Protein AF-A0A2S7K0P9-F1 (afdb_monomer_lite)

Foldseek 3Di:
DDPDDPPVPPPPDPDDDDDDDDDDPPPVDDDDDPFAEEEEEAPVAPVRVVVCVVCVVVHPYYYYQDDPRQVVVLVVCVPGPGKYKYFYFPVVCVRVQVSLVVSVWDWDDKDWDDGPPPTIIIITMTD

InterPro domains:
  IPR006311 Twin-arginine translocation pathway, signal sequence [PS51318] (1-27)

Secondary structure (DSSP, 8-state):
-----TTTTS------------------------SPPEEEEETT-HHHHHHHHHTGGG-SEEEEE-SSHHHHHHHHHTT--S-EEEEEEHHHHHHHHHHHHHTT--EEEEEEEPPTTSPPEEEEEE-

pLDDT: mean 72.57, std 18.61, range [31.25, 92.56]

Sequence (127 aa):
MLTMKRRDMLLGAAAASVVLSGGVAVAANRAGSDKPVITVYSADFPRAQDLARKNAGRANRIEPLKGDLIAFYKARLASHRGAIEGYTSWSDYLLLRGLAEEQGLRLRAETQLPGASGKSLFHWVMA

Organism: NCBI:txid2058213

Radius of gyration: 17.3 Å; chains: 1; bounding box: 55×46×29 Å

Structure (mmCIF, N/CA/C/O backbone):
data_AF-A0A2S7K0P9-F1
#
_entry.id   AF-A0A2S7K0P9-F1
#
loop_
_atom_site.group_PDB
_atom_site.id
_atom_site.type_symbol
_atom_site.label_atom_id
_atom_site.label_alt_id
_atom_site.label_comp_id
_atom_site.label_asym_id
_atom_site.label_entity_id
_atom_site.label_seq_id
_atom_site.pdbx_PDB_ins_code
_atom_site.Cartn_x
_atom_site.Cartn_y
_atom_site.Cartn_z
_atom_site.occupancy
_atom_site.B_iso_or_equiv
_atom_site.auth_seq_id
_atom_site.auth_comp_id
_atom_site.auth_asym_id
_atom_site.auth_atom_id
_atom_site.pdbx_PDB_model_num
ATOM 1 N N . MET A 1 1 ? 44.637 27.685 2.764 1.00 38.91 1 MET A N 1
ATOM 2 C CA . MET A 1 1 ? 43.385 27.791 1.980 1.00 38.91 1 MET A CA 1
ATOM 3 C C . MET A 1 1 ? 42.859 26.385 1.731 1.00 38.91 1 MET A C 1
ATOM 5 O O . MET A 1 1 ? 43.395 25.686 0.885 1.00 38.91 1 MET A O 1
ATOM 9 N N . LEU A 1 2 ? 41.894 25.930 2.535 1.00 42.84 2 LEU A N 1
ATOM 10 C CA . LEU A 1 2 ? 41.277 24.607 2.402 1.00 42.84 2 LEU A CA 1
ATOM 11 C C . LEU A 1 2 ? 40.000 24.747 1.570 1.00 42.84 2 LEU A C 1
ATOM 13 O O . LEU A 1 2 ? 38.987 25.256 2.042 1.00 42.84 2 LEU A O 1
ATOM 17 N N . THR A 1 3 ? 40.074 24.335 0.309 1.00 48.28 3 THR A N 1
ATOM 18 C CA . THR A 1 3 ? 38.936 24.304 -0.611 1.00 48.28 3 THR A CA 1
ATOM 19 C C . THR A 1 3 ? 38.018 23.149 -0.220 1.00 48.28 3 THR A C 1
ATOM 21 O O . THR A 1 3 ? 38.236 22.009 -0.622 1.00 48.28 3 THR A O 1
ATOM 24 N N . MET A 1 4 ? 36.991 23.428 0.584 1.00 51.56 4 MET A N 1
ATOM 25 C CA . MET A 1 4 ? 35.941 22.453 0.881 1.00 51.56 4 MET A CA 1
ATOM 26 C C . MET A 1 4 ? 35.104 22.191 -0.377 1.00 51.56 4 MET A C 1
ATOM 28 O O . MET A 1 4 ? 34.376 23.060 -0.865 1.00 51.56 4 MET A O 1
ATOM 32 N N . LYS A 1 5 ? 35.209 20.973 -0.919 1.00 51.16 5 LYS A N 1
ATOM 33 C CA . LYS A 1 5 ? 34.337 20.482 -1.988 1.00 51.16 5 LYS A CA 1
ATOM 34 C C . LYS A 1 5 ? 32.960 20.192 -1.388 1.00 51.16 5 LYS A C 1
ATOM 36 O O . LYS A 1 5 ? 32.822 19.335 -0.526 1.00 51.16 5 LYS A O 1
ATOM 41 N N . ARG A 1 6 ? 31.916 20.846 -1.906 1.00 55.03 6 ARG A N 1
ATOM 42 C CA . ARG A 1 6 ? 30.491 20.655 -1.540 1.00 55.03 6 ARG A CA 1
ATOM 43 C C . ARG A 1 6 ? 29.926 19.254 -1.872 1.00 55.03 6 ARG A C 1
ATOM 45 O O . ARG A 1 6 ? 28.721 19.096 -2.015 1.00 55.03 6 ARG A O 1
ATOM 52 N N . ARG A 1 7 ? 30.788 18.253 -2.069 1.00 54.28 7 ARG A N 1
ATOM 53 C CA . ARG A 1 7 ? 30.447 16.886 -2.485 1.00 54.28 7 ARG A CA 1
ATOM 54 C C . ARG A 1 7 ? 30.621 15.850 -1.374 1.00 54.28 7 ARG A C 1
ATOM 56 O O . ARG A 1 7 ? 30.053 14.775 -1.494 1.00 54.28 7 ARG A O 1
ATOM 63 N N . ASP A 1 8 ? 31.283 16.204 -0.274 1.00 45.16 8 ASP A N 1
ATOM 64 C CA . ASP A 1 8 ? 31.491 15.294 0.864 1.00 45.16 8 ASP A CA 1
ATOM 65 C C . ASP A 1 8 ? 30.344 15.337 1.895 1.00 45.16 8 ASP A C 1
ATOM 67 O O . ASP A 1 8 ? 30.388 14.657 2.914 1.00 45.16 8 ASP A O 1
ATOM 71 N N . MET A 1 9 ? 29.281 16.109 1.631 1.00 47.16 9 MET A N 1
ATOM 72 C CA . MET A 1 9 ? 28.171 16.325 2.572 1.00 47.16 9 MET A CA 1
ATOM 73 C C . MET A 1 9 ? 26.940 15.424 2.323 1.00 47.16 9 MET A C 1
ATOM 75 O O . MET A 1 9 ? 25.909 15.606 2.960 1.00 47.16 9 MET A O 1
ATOM 79 N N . LEU A 1 10 ? 27.035 14.437 1.421 1.00 48.53 10 LEU A N 1
ATOM 80 C CA . LEU A 1 10 ? 25.961 13.475 1.101 1.00 48.53 10 LEU A CA 1
ATOM 81 C C . LEU A 1 10 ? 26.383 12.009 1.330 1.00 48.53 10 LEU A C 1
ATOM 83 O O . LEU A 1 10 ? 25.984 11.110 0.598 1.00 48.53 10 LEU A O 1
ATOM 87 N N . LEU A 1 11 ? 27.193 11.759 2.361 1.00 47.81 11 LEU A N 1
ATOM 88 C CA . LEU A 1 11 ? 27.598 10.411 2.796 1.00 47.81 11 LEU A CA 1
ATOM 89 C C . LEU A 1 11 ? 27.121 10.090 4.223 1.00 47.81 11 LEU A C 1
ATOM 91 O O . LEU A 1 11 ? 27.794 9.397 4.978 1.00 47.81 11 LEU A O 1
ATOM 95 N N . GLY A 1 12 ? 25.948 10.592 4.608 1.00 45.97 12 GLY A N 1
ATOM 96 C CA . GLY A 1 12 ? 25.355 10.333 5.919 1.00 45.97 12 GLY A CA 1
ATOM 97 C C . GLY A 1 12 ? 23.920 9.844 5.798 1.00 45.97 12 GLY A C 1
ATOM 98 O O . GLY A 1 12 ? 23.026 10.679 5.771 1.00 45.97 12 GLY A O 1
ATOM 99 N N . ALA A 1 13 ? 23.735 8.520 5.692 1.00 48.75 13 ALA A N 1
ATOM 100 C CA . ALA A 1 13 ? 22.572 7.737 6.169 1.00 48.75 13 ALA A CA 1
ATOM 101 C C . ALA A 1 13 ? 22.443 6.358 5.474 1.00 48.75 13 ALA A C 1
ATOM 103 O O . ALA A 1 13 ? 21.341 5.899 5.192 1.00 48.75 13 ALA A O 1
ATOM 104 N N . ALA A 1 14 ? 23.552 5.669 5.188 1.00 47.41 14 ALA A N 1
ATOM 105 C CA . ALA A 1 14 ? 23.524 4.284 4.708 1.00 47.41 14 ALA A CA 1
ATOM 106 C C . ALA A 1 14 ? 24.185 3.361 5.740 1.00 47.41 14 ALA A C 1
ATOM 108 O O . ALA A 1 14 ? 25.321 2.937 5.559 1.00 47.41 14 ALA A O 1
ATOM 109 N N . ALA A 1 15 ? 23.494 3.085 6.849 1.00 46.88 15 ALA A N 1
ATOM 110 C CA . ALA A 1 15 ? 23.894 2.034 7.786 1.00 46.88 15 ALA A CA 1
ATOM 111 C C . ALA A 1 15 ? 22.713 1.588 8.665 1.00 46.88 15 ALA A C 1
ATOM 113 O O . ALA A 1 15 ? 22.440 2.211 9.684 1.00 46.88 15 ALA A O 1
ATOM 114 N N . ALA A 1 16 ? 22.030 0.528 8.218 1.00 45.09 16 ALA A N 1
ATOM 115 C CA . ALA A 1 16 ? 21.177 -0.440 8.938 1.00 45.09 16 ALA A CA 1
ATOM 116 C C . ALA A 1 16 ? 20.123 -0.915 7.914 1.00 45.09 16 ALA A C 1
ATOM 118 O O . ALA A 1 16 ? 19.341 -0.109 7.432 1.00 45.09 16 ALA A O 1
ATOM 119 N N . SER A 1 17 ? 20.074 -2.151 7.424 1.00 42.97 17 SER A N 1
ATOM 120 C CA . SER A 1 17 ? 20.375 -3.424 8.066 1.00 42.97 17 SER A CA 1
ATOM 121 C C . SER A 1 17 ? 20.696 -4.461 6.988 1.00 42.97 17 SER A C 1
ATOM 123 O O . SER A 1 17 ? 19.950 -4.615 6.024 1.00 42.97 17 SER A O 1
ATOM 125 N N . VAL A 1 18 ? 21.791 -5.197 7.166 1.00 46.09 18 VAL A N 1
ATOM 126 C CA . VAL A 1 18 ? 22.037 -6.456 6.458 1.00 46.09 18 VAL A CA 1
ATOM 127 C C . VAL A 1 18 ? 21.161 -7.516 7.124 1.00 46.09 18 VAL A C 1
ATOM 129 O O . VAL A 1 18 ? 21.353 -7.806 8.303 1.00 46.09 18 VAL A O 1
ATOM 132 N N . VAL A 1 19 ? 20.213 -8.098 6.390 1.00 48.16 19 VAL A N 1
ATOM 133 C CA . VAL A 1 19 ? 19.636 -9.402 6.739 1.00 48.16 19 VAL A CA 1
ATOM 134 C C . VAL A 1 19 ? 19.982 -10.374 5.622 1.00 48.16 19 VAL A C 1
ATOM 136 O O . VAL A 1 19 ? 19.817 -10.094 4.437 1.00 48.16 19 VAL A O 1
ATOM 139 N N . LEU A 1 20 ? 20.564 -11.477 6.070 1.00 44.38 20 LEU A N 1
ATOM 140 C CA . LEU A 1 20 ? 21.232 -12.519 5.319 1.00 44.38 20 LEU A CA 1
ATOM 141 C C . LEU A 1 20 ? 20.314 -13.267 4.347 1.00 44.38 20 LEU A C 1
ATOM 143 O O . LEU A 1 20 ? 19.125 -13.468 4.574 1.00 44.38 20 LEU A O 1
ATOM 147 N N . SER A 1 21 ? 20.968 -13.725 3.288 1.00 44.38 21 SER A N 1
AT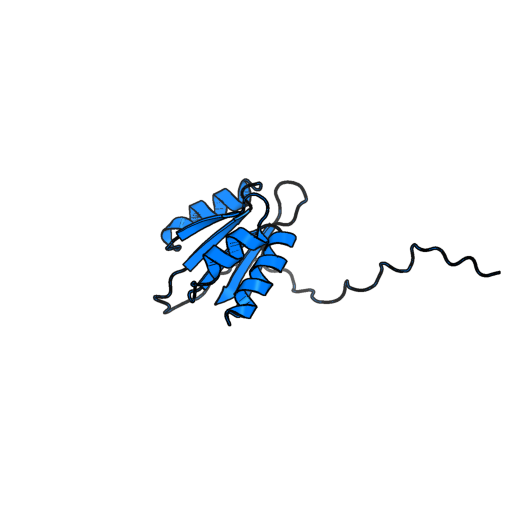OM 148 C CA . SER A 1 21 ? 20.570 -14.701 2.286 1.00 44.38 21 SER A CA 1
ATOM 149 C C . SER A 1 21 ? 19.775 -15.885 2.843 1.00 44.38 21 SER A C 1
ATOM 151 O O . SER A 1 21 ? 20.218 -16.580 3.753 1.00 44.38 21 SER A O 1
ATOM 153 N N . GLY A 1 22 ? 18.653 -16.185 2.198 1.00 31.25 22 GLY A N 1
ATOM 154 C CA . GLY A 1 22 ? 17.905 -17.424 2.373 1.00 31.25 22 GLY A CA 1
ATOM 155 C C . GLY A 1 22 ? 16.519 -17.243 1.786 1.00 31.25 22 GLY A C 1
ATOM 156 O O . GLY A 1 22 ? 15.798 -16.342 2.196 1.00 31.25 22 GLY A O 1
ATOM 157 N N . GLY A 1 23 ? 16.157 -18.037 0.779 1.00 43.50 23 GLY A N 1
ATOM 158 C CA . GLY A 1 23 ? 14.813 -18.010 0.216 1.00 43.50 23 GLY A CA 1
ATOM 159 C C . GLY A 1 23 ? 13.790 -18.288 1.312 1.00 43.50 23 GLY A C 1
ATOM 160 O O . GLY A 1 23 ? 13.663 -19.419 1.766 1.00 43.50 23 GLY A O 1
ATOM 161 N N . VAL A 1 24 ? 13.064 -17.259 1.736 1.00 35.81 24 VAL A N 1
ATOM 162 C CA . VAL A 1 24 ? 11.910 -17.413 2.614 1.00 35.81 24 VAL A CA 1
ATOM 163 C C . VAL A 1 24 ? 10.714 -16.919 1.827 1.00 35.81 24 VAL A C 1
ATOM 165 O O . VAL A 1 24 ? 10.524 -15.722 1.619 1.00 35.81 24 VAL A O 1
ATOM 168 N N . ALA A 1 25 ? 9.912 -17.868 1.347 1.00 41.97 25 ALA A N 1
ATOM 169 C CA . ALA A 1 25 ? 8.524 -17.591 1.041 1.00 41.97 25 ALA A CA 1
ATOM 170 C C . ALA A 1 25 ? 7.906 -17.018 2.320 1.00 41.97 25 ALA A C 1
ATOM 172 O O . ALA A 1 25 ? 7.700 -17.741 3.294 1.00 41.97 25 ALA A O 1
ATOM 173 N N . VAL A 1 26 ? 7.665 -15.707 2.345 1.00 42.62 26 VAL A N 1
ATOM 174 C CA . VAL A 1 26 ? 6.936 -15.073 3.438 1.00 42.62 26 VAL A CA 1
ATOM 175 C C . VAL A 1 26 ? 5.479 -15.491 3.278 1.00 42.62 26 VAL A C 1
ATOM 177 O O . VAL A 1 26 ? 4.664 -14.815 2.652 1.00 42.62 26 VAL A O 1
ATOM 180 N N . ALA A 1 27 ? 5.153 -16.658 3.832 1.00 40.66 27 ALA A N 1
ATOM 181 C CA . ALA A 1 27 ? 3.815 -16.916 4.314 1.00 40.66 27 ALA A CA 1
ATOM 182 C C . ALA A 1 27 ? 3.556 -15.844 5.374 1.00 40.66 27 ALA A C 1
ATOM 184 O O . ALA A 1 27 ? 4.052 -15.929 6.497 1.00 40.66 27 ALA A O 1
ATOM 185 N N . ALA A 1 28 ? 2.853 -14.783 4.972 1.00 45.16 28 AL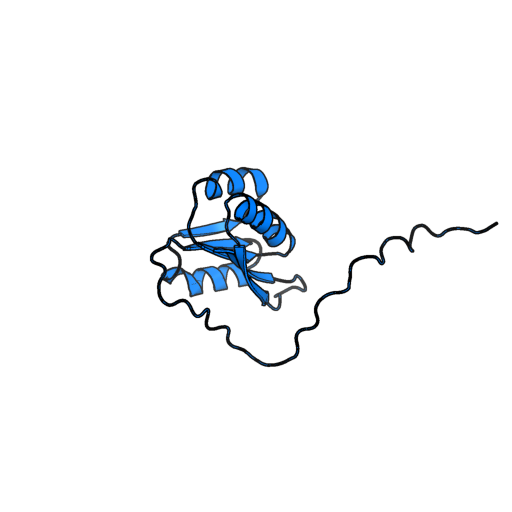A A N 1
ATOM 186 C CA . ALA A 1 28 ? 2.283 -13.804 5.877 1.00 45.16 28 ALA A CA 1
ATOM 187 C C . ALA A 1 28 ? 1.328 -14.560 6.808 1.00 45.16 28 ALA A C 1
ATOM 189 O O . ALA A 1 28 ? 0.159 -14.783 6.503 1.00 45.16 28 ALA A O 1
ATOM 190 N N . ASN A 1 29 ? 1.886 -15.060 7.903 1.00 40.25 29 ASN A N 1
ATOM 191 C CA . ASN A 1 29 ? 1.197 -15.869 8.880 1.00 40.25 29 ASN A CA 1
ATOM 192 C C . ASN A 1 29 ? 0.245 -14.936 9.628 1.00 40.25 29 ASN A C 1
ATOM 194 O O . ASN A 1 29 ? 0.670 -14.186 10.507 1.00 40.25 29 ASN A O 1
ATOM 198 N N . ARG A 1 30 ? -1.034 -14.933 9.246 1.00 48.72 30 ARG A N 1
ATOM 199 C CA . ARG A 1 30 ? -2.101 -14.349 10.058 1.00 48.72 30 ARG A CA 1
ATOM 200 C C . ARG A 1 30 ? -3.323 -15.241 10.070 1.00 48.72 30 ARG A C 1
ATOM 202 O O . ARG A 1 30 ? -4.268 -15.078 9.308 1.00 48.72 30 ARG A O 1
ATOM 209 N N . ALA A 1 31 ? -3.284 -16.149 11.035 1.00 36.25 31 ALA A N 1
ATOM 210 C CA . ALA A 1 31 ? -4.467 -16.527 11.774 1.00 36.25 31 ALA A CA 1
ATOM 211 C C . ALA A 1 31 ? -5.162 -15.256 12.313 1.00 36.25 31 ALA A C 1
ATOM 213 O O . ALA A 1 31 ? -4.543 -14.454 13.012 1.00 36.25 31 ALA A O 1
ATOM 214 N N . GLY A 1 32 ? -6.440 -15.083 11.972 1.00 39.56 32 GLY A N 1
ATOM 215 C CA . GLY A 1 32 ? -7.398 -14.345 12.799 1.00 39.56 32 GLY A CA 1
ATOM 216 C C . GLY A 1 32 ? -7.439 -12.820 12.688 1.00 39.56 32 GLY A C 1
ATOM 217 O O . GLY A 1 32 ? -7.405 -12.146 13.714 1.00 39.56 32 GLY A O 1
ATOM 218 N N . SER A 1 33 ? -7.610 -12.239 11.499 1.00 44.75 33 SER A N 1
ATOM 219 C CA . SER A 1 33 ? -8.132 -10.867 11.446 1.00 44.75 33 SER A CA 1
ATOM 220 C C . SER A 1 33 ? -9.198 -10.695 10.372 1.00 44.75 33 SER A C 1
ATOM 222 O O . SER A 1 33 ? -8.867 -10.442 9.219 1.00 44.75 33 SER A O 1
ATOM 224 N N . ASP A 1 34 ? -10.464 -10.693 10.792 1.00 52.97 34 ASP A N 1
ATOM 225 C CA . ASP A 1 34 ? -11.646 -10.176 10.071 1.00 52.97 34 ASP A CA 1
ATOM 226 C C . ASP A 1 34 ? -11.544 -8.678 9.701 1.00 52.97 34 ASP A C 1
ATOM 228 O O . ASP A 1 34 ? -12.529 -8.015 9.377 1.00 52.97 34 ASP A O 1
ATOM 232 N N . LYS A 1 35 ? -10.352 -8.080 9.792 1.00 61.69 35 LYS A N 1
ATOM 233 C CA . LYS A 1 35 ? -10.167 -6.665 9.509 1.00 61.69 35 LYS A CA 1
ATOM 234 C C . LYS A 1 35 ? -9.994 -6.462 8.008 1.00 61.69 35 LYS A C 1
ATOM 236 O O . LYS A 1 35 ? -9.198 -7.169 7.392 1.00 61.69 35 LYS A O 1
ATOM 241 N N . PRO A 1 36 ? -10.668 -5.456 7.428 1.00 64.00 36 PRO A N 1
ATOM 242 C CA . PRO A 1 36 ? -10.563 -5.180 6.008 1.00 64.00 36 PRO A CA 1
ATOM 243 C C . PRO A 1 36 ? -9.114 -4.884 5.618 1.00 64.00 36 PRO A C 1
ATOM 245 O O . PRO A 1 36 ? -8.487 -3.992 6.191 1.00 64.00 36 PRO A O 1
ATOM 248 N N . VAL A 1 37 ? -8.599 -5.628 4.639 1.00 84.38 37 VAL A N 1
ATOM 249 C CA . VAL A 1 37 ? -7.298 -5.372 4.012 1.00 84.38 37 VAL A CA 1
ATOM 250 C C . VAL A 1 37 ? -7.525 -4.475 2.798 1.00 84.38 37 VAL A C 1
ATOM 252 O O . VAL A 1 37 ? -8.278 -4.844 1.892 1.00 84.38 37 VAL A O 1
ATOM 255 N N . ILE A 1 38 ? -6.899 -3.296 2.776 1.00 88.62 38 ILE A N 1
ATOM 256 C CA . ILE A 1 38 ? -6.779 -2.486 1.555 1.00 88.62 38 ILE A CA 1
ATOM 257 C C . ILE A 1 38 ? -5.429 -2.797 0.921 1.00 88.62 38 ILE A C 1
ATOM 259 O O . ILE A 1 38 ? -4.399 -2.629 1.571 1.00 88.62 38 ILE A O 1
ATOM 263 N N . THR A 1 39 ? -5.430 -3.193 -0.349 1.00 90.44 39 THR A N 1
ATOM 264 C CA . THR A 1 39 ? -4.210 -3.349 -1.141 1.00 90.44 39 THR A CA 1
ATOM 265 C C . THR A 1 39 ? -3.968 -2.101 -1.979 1.00 90.44 39 THR A C 1
ATOM 267 O O . THR A 1 39 ? -4.807 -1.725 -2.794 1.00 90.44 39 THR A O 1
ATOM 270 N N . VAL A 1 40 ? -2.814 -1.464 -1.818 1.00 90.38 40 VAL A N 1
ATOM 271 C CA . VAL A 1 40 ? -2.385 -0.303 -2.611 1.00 90.38 40 VAL A CA 1
ATOM 272 C C . VAL A 1 40 ? -1.232 -0.690 -3.526 1.00 90.38 40 VAL A C 1
ATOM 274 O O . VAL A 1 40 ? -0.369 -1.476 -3.139 1.00 90.38 40 VAL A O 1
ATOM 277 N N . TYR A 1 41 ? -1.196 -0.166 -4.749 1.00 91.00 41 TYR A N 1
ATOM 278 C CA . TYR A 1 41 ? -0.112 -0.495 -5.677 1.00 91.00 41 TYR A CA 1
ATOM 279 C C . TYR A 1 41 ? 0.281 0.665 -6.584 1.00 91.00 41 TYR A C 1
ATOM 281 O O . TYR A 1 41 ? -0.584 1.400 -7.052 1.00 91.00 41 TYR A O 1
ATOM 289 N N . SER A 1 42 ? 1.577 0.812 -6.876 1.00 88.81 42 SER A N 1
ATOM 290 C CA . SER A 1 42 ? 2.067 1.835 -7.813 1.00 88.81 42 SER A CA 1
ATOM 291 C C . SER A 1 42 ? 1.649 1.477 -9.238 1.00 88.81 42 SER A C 1
ATOM 293 O O . SER A 1 42 ? 2.149 0.510 -9.814 1.00 88.81 42 SER A O 1
ATOM 295 N N . ALA A 1 43 ? 0.715 2.241 -9.812 1.00 87.50 43 ALA A N 1
ATOM 296 C CA . ALA A 1 43 ? 0.126 1.912 -11.109 1.00 87.50 43 ALA A CA 1
ATOM 297 C C . ALA A 1 43 ? 1.148 1.966 -12.256 1.00 87.50 43 ALA A C 1
ATOM 299 O O . ALA A 1 43 ? 1.006 1.232 -13.228 1.00 87.50 43 ALA A O 1
ATOM 300 N N . ASP A 1 44 ? 2.216 2.748 -12.119 1.00 85.19 44 ASP A N 1
ATOM 301 C CA . ASP A 1 44 ? 3.273 2.862 -13.134 1.00 85.19 44 ASP A CA 1
ATOM 302 C C . ASP A 1 44 ? 4.185 1.624 -13.213 1.00 85.19 44 ASP A C 1
ATOM 304 O O . ASP A 1 44 ? 5.047 1.532 -14.086 1.00 85.19 44 ASP A O 1
ATOM 308 N N . PHE A 1 45 ? 4.003 0.652 -12.313 1.00 85.00 45 PHE A N 1
ATOM 309 C CA . PHE A 1 45 ? 4.814 -0.558 -12.240 1.00 85.00 45 PHE A CA 1
ATOM 310 C C . PHE A 1 45 ? 3.974 -1.783 -12.615 1.00 85.00 45 PHE A C 1
ATOM 312 O O . PHE A 1 45 ? 3.215 -2.266 -11.773 1.00 85.00 45 PHE A O 1
ATOM 319 N N . PRO A 1 46 ? 4.145 -2.368 -13.819 1.00 87.88 46 PRO A N 1
ATOM 320 C CA . PRO A 1 46 ? 3.393 -3.555 -14.239 1.00 87.88 46 PRO A CA 1
ATOM 321 C C . PRO A 1 46 ? 3.463 -4.699 -13.219 1.00 87.88 46 PRO A C 1
ATOM 323 O O . PRO A 1 46 ? 2.445 -5.268 -12.839 1.00 87.88 46 PRO A O 1
ATOM 326 N N . ARG A 1 47 ? 4.656 -4.943 -12.658 1.00 87.69 47 ARG A N 1
ATOM 327 C CA . ARG A 1 47 ? 4.868 -5.954 -11.612 1.00 87.69 47 ARG A CA 1
ATOM 328 C C . ARG A 1 47 ? 4.043 -5.695 -10.346 1.00 87.69 47 ARG A C 1
ATOM 330 O O . ARG A 1 47 ? 3.586 -6.648 -9.723 1.00 87.69 47 ARG A O 1
ATOM 337 N N . ALA A 1 48 ? 3.855 -4.434 -9.957 1.00 86.62 48 ALA A N 1
ATOM 338 C CA . ALA A 1 48 ? 3.024 -4.085 -8.808 1.00 86.62 48 ALA A CA 1
ATOM 339 C C . ALA A 1 48 ? 1.546 -4.381 -9.086 1.00 86.62 48 ALA A C 1
ATOM 341 O O . ALA A 1 48 ? 0.862 -4.942 -8.232 1.00 86.62 48 ALA A O 1
ATOM 342 N N . GLN A 1 49 ? 1.079 -4.075 -10.303 1.00 89.56 49 GLN A N 1
ATOM 343 C CA . GLN A 1 49 ? -0.282 -4.400 -10.731 1.00 89.56 49 GLN A CA 1
ATOM 344 C C . GLN A 1 49 ? -0.526 -5.911 -10.709 1.00 89.56 49 GLN A C 1
ATOM 346 O O . GLN A 1 49 ? -1.543 -6.363 -10.186 1.00 89.56 49 GLN A O 1
ATOM 351 N N . ASP A 1 50 ? 0.414 -6.699 -11.235 1.00 90.00 50 ASP A N 1
ATOM 352 C CA . ASP A 1 50 ? 0.301 -8.158 -11.270 1.00 90.00 50 ASP A CA 1
ATOM 353 C C . ASP A 1 50 ? 0.243 -8.759 -9.866 1.00 90.00 50 ASP A C 1
ATOM 355 O O . ASP A 1 50 ? -0.558 -9.656 -9.606 1.00 90.00 50 ASP A O 1
ATOM 359 N N . LEU A 1 51 ? 1.070 -8.262 -8.943 1.00 88.25 51 LEU A N 1
ATOM 360 C CA . LEU A 1 51 ? 1.075 -8.718 -7.552 1.00 88.25 51 LEU A CA 1
ATOM 361 C C . LEU A 1 51 ? -0.212 -8.334 -6.818 1.00 88.25 51 LEU A C 1
ATOM 363 O O . LEU A 1 51 ? -0.774 -9.171 -6.112 1.00 88.25 51 LEU A O 1
ATOM 367 N N . ALA A 1 52 ? -0.719 -7.1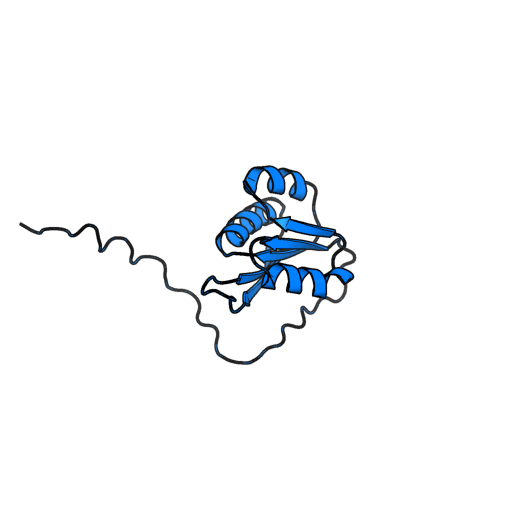19 -7.032 1.00 88.44 52 ALA A N 1
ATOM 368 C CA . ALA A 1 52 ? -1.994 -6.690 -6.469 1.00 88.44 52 ALA A CA 1
ATOM 369 C C . ALA A 1 52 ? -3.164 -7.534 -7.004 1.00 88.44 52 ALA A C 1
ATOM 371 O O . ALA A 1 52 ? -4.016 -7.964 -6.232 1.00 88.44 52 ALA A O 1
ATOM 372 N N . ARG A 1 53 ? -3.177 -7.848 -8.307 1.00 88.94 53 ARG A N 1
ATOM 373 C CA . ARG A 1 53 ? -4.198 -8.711 -8.929 1.00 88.94 53 ARG A CA 1
ATOM 374 C C . ARG A 1 53 ? -4.122 -10.153 -8.437 1.00 88.94 53 ARG A C 1
ATOM 376 O O . ARG A 1 53 ? -5.154 -10.743 -8.138 1.00 88.94 53 ARG A O 1
ATOM 383 N N . LYS A 1 54 ? -2.920 -10.721 -8.310 1.00 87.00 54 LYS A N 1
ATOM 384 C CA . LYS A 1 54 ? -2.725 -12.084 -7.779 1.00 87.00 54 LYS A CA 1
ATOM 385 C C . LYS A 1 54 ? -3.209 -12.222 -6.337 1.00 87.00 54 LYS A C 1
ATOM 387 O O . LYS A 1 54 ? -3.703 -13.279 -5.965 1.00 87.00 54 LYS A O 1
ATOM 392 N N . ASN A 1 55 ? -3.095 -11.156 -5.547 1.00 82.12 55 ASN A N 1
ATOM 393 C CA . ASN A 1 55 ? -3.543 -11.125 -4.155 1.00 82.12 55 ASN A CA 1
ATOM 394 C C . ASN A 1 55 ? -4.939 -10.507 -3.972 1.00 82.12 55 ASN A C 1
ATOM 396 O O . ASN A 1 55 ? -5.388 -10.344 -2.841 1.00 82.12 55 ASN A O 1
ATOM 400 N N . ALA A 1 56 ? -5.660 -10.230 -5.065 1.00 79.56 56 ALA A N 1
ATOM 401 C CA . ALA A 1 56 ? -6.970 -9.587 -5.041 1.00 79.56 56 ALA A CA 1
ATOM 402 C C . ALA A 1 56 ? -7.992 -10.300 -4.148 1.00 79.56 56 ALA A C 1
ATOM 404 O O . ALA A 1 56 ? -8.750 -9.646 -3.445 1.00 79.56 56 ALA A O 1
ATOM 405 N N . GLY A 1 57 ? -7.976 -11.636 -4.125 1.00 76.31 57 GLY A N 1
ATOM 406 C CA . GLY A 1 57 ? -8.898 -12.434 -3.309 1.00 76.31 57 GLY A CA 1
ATOM 407 C C . GLY A 1 57 ? -8.703 -12.296 -1.793 1.00 76.31 57 GLY A C 1
ATOM 408 O O . GLY A 1 57 ? -9.514 -12.818 -1.037 1.00 76.31 57 GLY A O 1
ATOM 409 N N . ARG A 1 58 ? -7.636 -11.623 -1.339 1.00 75.75 58 ARG A N 1
ATOM 410 C CA . ARG A 1 58 ? -7.351 -11.353 0.083 1.00 75.75 58 ARG A CA 1
ATOM 411 C C . ARG A 1 58 ? -7.683 -9.920 0.494 1.00 75.75 58 ARG A C 1
ATOM 413 O O . ARG A 1 58 ? -7.700 -9.616 1.683 1.00 75.75 58 ARG A O 1
ATOM 420 N N . ALA A 1 59 ? -7.898 -9.046 -0.483 1.00 82.56 59 ALA A N 1
ATOM 421 C CA . ALA A 1 59 ? -8.147 -7.638 -0.269 1.00 82.56 59 ALA A CA 1
ATOM 422 C C . ALA A 1 59 ? -9.645 -7.364 -0.355 1.00 82.56 59 ALA A C 1
ATOM 424 O O . ALA A 1 59 ? -10.304 -7.753 -1.316 1.00 82.56 59 ALA A O 1
ATOM 425 N N . ASN A 1 60 ? -10.176 -6.598 0.594 1.00 83.19 60 ASN A N 1
ATOM 426 C CA . ASN A 1 60 ? -11.540 -6.080 0.466 1.00 83.19 60 ASN A CA 1
ATOM 427 C C . ASN A 1 60 ? -11.604 -4.970 -0.584 1.00 83.19 60 ASN A C 1
ATOM 429 O O . ASN A 1 60 ? -12.677 -4.606 -1.063 1.00 83.19 60 ASN A O 1
ATOM 433 N N . ARG A 1 61 ? -10.448 -4.382 -0.901 1.00 85.81 61 ARG A N 1
ATOM 434 C CA . ARG A 1 61 ? -10.334 -3.238 -1.787 1.00 85.81 61 ARG A CA 1
ATOM 435 C C . ARG A 1 61 ? -8.931 -3.148 -2.360 1.00 85.81 61 ARG A C 1
ATOM 437 O O . ARG A 1 61 ? -7.959 -3.293 -1.624 1.00 85.81 61 ARG A O 1
ATOM 444 N N . ILE A 1 62 ? -8.836 -2.859 -3.652 1.00 87.56 62 ILE A N 1
ATOM 445 C CA . ILE A 1 62 ? -7.565 -2.708 -4.361 1.00 87.56 62 ILE A CA 1
ATOM 446 C C . ILE A 1 62 ? -7.536 -1.321 -4.989 1.00 87.56 62 ILE A C 1
ATOM 448 O O . ILE A 1 62 ? -8.450 -0.951 -5.723 1.00 87.56 62 ILE A O 1
ATOM 452 N N . GLU A 1 63 ? -6.501 -0.546 -4.689 1.00 86.56 63 GLU A N 1
ATOM 453 C CA . GLU A 1 63 ? -6.422 0.870 -5.035 1.00 86.56 63 GLU A CA 1
ATOM 454 C C . GLU A 1 63 ? -5.127 1.186 -5.802 1.00 86.56 63 GLU A C 1
ATOM 456 O O . GLU A 1 63 ? -4.033 1.074 -5.236 1.00 86.56 63 GLU A O 1
ATOM 461 N N . PRO A 1 64 ? -5.223 1.612 -7.075 1.00 88.25 64 PRO A N 1
ATOM 462 C CA . PRO A 1 64 ? -4.071 2.095 -7.824 1.00 88.25 64 PRO A CA 1
ATOM 463 C C . PRO A 1 64 ? -3.608 3.463 -7.320 1.00 88.25 64 PRO A C 1
ATOM 465 O O . PRO A 1 64 ? -4.367 4.431 -7.348 1.00 88.25 64 PRO A O 1
ATOM 468 N N . LEU A 1 65 ? -2.328 3.562 -6.979 1.00 86.31 65 LEU A N 1
ATOM 469 C CA . LEU A 1 65 ? -1.621 4.812 -6.724 1.00 86.31 65 LEU A CA 1
ATOM 470 C C . LEU A 1 65 ? -1.362 5.502 -8.072 1.00 86.31 65 LEU A C 1
ATOM 472 O O . LEU A 1 65 ? -0.590 4.991 -8.887 1.00 86.31 65 LEU A O 1
ATOM 476 N N . LYS A 1 66 ? -2.036 6.632 -8.323 1.00 77.44 66 LYS A N 1
ATOM 477 C CA . LYS A 1 66 ? -1.851 7.493 -9.505 1.00 77.44 66 LYS A CA 1
ATOM 478 C C . LYS A 1 66 ? -1.788 8.967 -9.086 1.00 77.44 66 LYS A C 1
ATOM 480 O O . LYS A 1 66 ? -2.668 9.418 -8.359 1.00 77.44 66 LYS A O 1
ATOM 485 N N . GLY A 1 67 ? -0.829 9.723 -9.625 1.00 66.00 67 GLY A N 1
ATOM 486 C CA . GLY A 1 67 ? -0.801 11.193 -9.537 1.00 66.00 67 GLY A CA 1
ATOM 487 C C . GLY A 1 67 ? -0.331 11.765 -8.193 1.00 66.00 67 GLY A C 1
ATOM 488 O O . GLY A 1 67 ? 0.488 11.156 -7.515 1.00 66.00 67 GLY A O 1
ATOM 489 N N . ASP A 1 68 ? -0.820 12.961 -7.836 1.00 62.75 68 ASP A N 1
ATOM 490 C CA . ASP A 1 68 ? -0.444 13.685 -6.611 1.00 62.75 68 ASP A CA 1
ATOM 491 C C . ASP A 1 68 ? -1.040 12.997 -5.365 1.00 62.75 68 ASP A C 1
ATOM 493 O O . ASP A 1 68 ? -2.186 13.198 -4.951 1.00 62.75 68 ASP A O 1
ATOM 497 N N . LEU A 1 69 ? -0.246 12.081 -4.821 1.00 65.25 69 LEU A N 1
ATOM 498 C CA . LEU A 1 69 ? -0.671 10.972 -3.970 1.00 65.25 69 LEU A CA 1
ATOM 499 C C . LEU A 1 69 ? -1.111 11.367 -2.560 1.00 65.25 69 LEU A C 1
ATOM 501 O O . LEU A 1 69 ? -1.947 10.690 -1.964 1.00 65.25 69 LEU A O 1
ATOM 505 N N . ILE A 1 70 ? -0.578 12.455 -2.010 1.00 63.34 70 ILE A N 1
ATOM 506 C CA . ILE A 1 70 ? -0.682 12.715 -0.568 1.00 63.34 70 ILE A CA 1
ATOM 507 C C . ILE A 1 70 ? -2.106 13.110 -0.166 1.00 63.34 70 ILE A C 1
ATOM 509 O O . ILE A 1 70 ? -2.670 12.523 0.757 1.00 63.34 70 ILE A O 1
ATOM 513 N N . ALA A 1 71 ? -2.721 14.070 -0.861 1.00 67.00 71 ALA A N 1
ATOM 514 C CA . ALA A 1 71 ? -4.051 14.559 -0.493 1.00 67.00 71 ALA A CA 1
ATOM 515 C C . ALA A 1 71 ? -5.140 13.503 -0.740 1.00 67.00 71 ALA A C 1
ATOM 517 O O . ALA A 1 71 ? -6.012 13.288 0.108 1.00 67.00 71 ALA A O 1
ATOM 518 N N . PHE A 1 72 ? -5.053 12.796 -1.871 1.00 68.06 72 PHE A N 1
ATOM 519 C CA . PHE A 1 72 ? -6.021 11.767 -2.241 1.00 68.06 72 PHE A CA 1
ATOM 520 C C . PHE A 1 72 ? -5.979 10.576 -1.277 1.00 68.06 72 PHE A C 1
ATOM 522 O O . PHE A 1 72 ? -7.024 10.136 -0.790 1.00 68.06 72 PHE A O 1
ATOM 529 N N . TYR A 1 73 ? -4.783 10.086 -0.933 1.00 72.88 73 TYR A N 1
ATOM 530 C CA . TYR A 1 73 ? -4.657 8.950 -0.019 1.00 72.88 73 TYR A CA 1
ATOM 531 C C . TYR A 1 73 ? -4.909 9.319 1.429 1.00 72.88 73 TYR A C 1
ATOM 533 O O . TYR A 1 73 ? -5.497 8.510 2.141 1.00 72.88 73 TYR A O 1
ATOM 541 N N . LYS A 1 74 ? -4.573 10.538 1.861 1.00 72.38 74 LYS A N 1
ATOM 542 C CA . LYS A 1 74 ? -4.931 10.995 3.204 1.00 72.38 74 LYS A CA 1
ATOM 543 C C . LYS A 1 74 ? -6.443 10.947 3.411 1.00 72.38 74 LYS A C 1
ATOM 545 O O . LYS A 1 74 ? -6.883 10.354 4.385 1.00 72.38 74 LYS A O 1
ATOM 550 N N . ALA A 1 75 ? -7.242 11.462 2.475 1.00 74.44 75 ALA A N 1
ATOM 551 C CA . ALA A 1 75 ? -8.703 11.396 2.573 1.00 74.44 75 ALA A CA 1
ATOM 552 C C . ALA A 1 75 ? -9.241 9.954 2.507 1.00 74.44 75 ALA A C 1
ATOM 554 O O . ALA A 1 75 ? -10.147 9.587 3.253 1.00 74.44 75 ALA A O 1
ATOM 555 N N . ARG A 1 76 ? -8.670 9.121 1.631 1.00 72.56 76 ARG A N 1
ATOM 556 C CA . ARG A 1 76 ? -9.144 7.750 1.375 1.00 72.56 76 ARG A CA 1
ATOM 557 C C . ARG A 1 76 ? -8.749 6.759 2.471 1.00 72.56 76 ARG A C 1
ATOM 559 O O . ARG A 1 76 ? -9.473 5.791 2.687 1.00 72.56 76 ARG A O 1
ATOM 566 N N . LEU A 1 77 ? -7.633 7.011 3.155 1.00 72.00 77 LEU A N 1
ATOM 567 C CA . LEU A 1 77 ? -7.165 6.233 4.299 1.00 72.00 77 LEU A CA 1
ATOM 568 C C . LEU A 1 77 ? -7.624 6.819 5.635 1.00 72.00 77 LEU A C 1
ATOM 570 O O . LEU A 1 77 ? -7.631 6.071 6.599 1.00 72.00 77 LEU A O 1
ATOM 574 N N . ALA A 1 78 ? -8.020 8.096 5.732 1.00 70.00 78 ALA A N 1
ATOM 575 C CA . ALA A 1 78 ? -8.360 8.751 7.008 1.00 70.00 78 ALA A CA 1
ATOM 576 C C . ALA A 1 78 ? -9.374 7.975 7.865 1.00 70.00 78 ALA A C 1
ATOM 578 O O . ALA A 1 78 ? -9.310 8.022 9.093 1.00 70.00 78 ALA A O 1
ATOM 579 N N . SER A 1 79 ? -10.307 7.266 7.229 1.00 69.31 79 SER A N 1
ATOM 580 C CA . SER A 1 79 ? -11.325 6.453 7.898 1.00 69.31 79 SER A CA 1
ATOM 581 C C . SER A 1 79 ? -10.973 4.964 7.993 1.00 69.31 79 SER A C 1
ATOM 583 O O . SER A 1 79 ? -11.713 4.206 8.623 1.00 69.31 79 SER A O 1
ATOM 585 N N . HIS A 1 80 ? -9.861 4.520 7.401 1.00 77.19 80 HIS A N 1
ATOM 586 C CA . HIS A 1 80 ? -9.464 3.117 7.426 1.00 77.19 80 HIS A CA 1
ATOM 587 C C . HIS A 1 80 ? -8.773 2.771 8.744 1.00 77.19 80 HIS A C 1
ATOM 589 O O . HIS A 1 80 ? -7.817 3.413 9.166 1.00 77.19 80 HIS A O 1
ATOM 595 N N . ARG A 1 81 ? -9.263 1.722 9.406 1.00 75.56 81 ARG A N 1
ATOM 596 C CA . ARG A 1 81 ? -8.684 1.170 10.646 1.00 75.56 81 ARG A CA 1
ATOM 597 C C . ARG A 1 8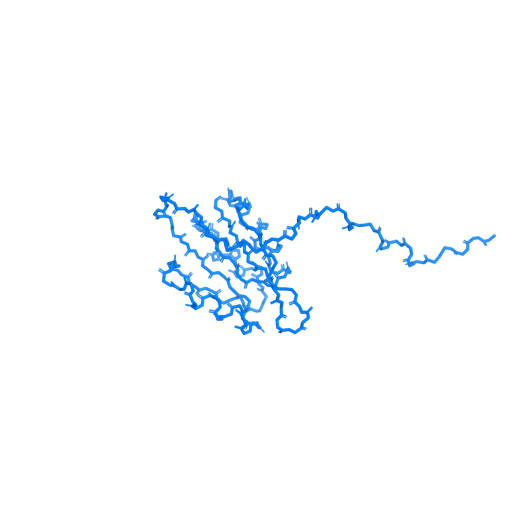1 ? -8.217 -0.278 10.479 1.00 75.56 81 ARG A C 1
ATOM 599 O O . ARG A 1 81 ? -7.830 -0.925 11.452 1.00 75.56 81 ARG A O 1
ATOM 606 N N . GLY A 1 82 ? -8.335 -0.809 9.264 1.00 84.31 82 GLY A N 1
ATOM 607 C CA . GLY A 1 82 ? -7.927 -2.164 8.922 1.00 84.31 82 GLY A CA 1
ATOM 608 C C . GLY A 1 82 ? -6.471 -2.234 8.477 1.00 84.31 82 GLY A C 1
ATOM 609 O O . GLY A 1 82 ? -5.767 -1.227 8.416 1.00 84.31 82 GLY A O 1
ATOM 610 N N . ALA A 1 83 ? -6.026 -3.441 8.139 1.00 88.94 83 ALA A N 1
ATOM 611 C CA . ALA A 1 83 ? -4.686 -3.626 7.611 1.00 88.94 83 ALA A CA 1
ATOM 612 C C . ALA A 1 83 ? -4.553 -2.983 6.219 1.00 88.94 83 ALA A C 1
ATOM 614 O O . ALA A 1 83 ? -5.520 -2.890 5.454 1.00 88.94 83 ALA A O 1
ATOM 615 N N . ILE A 1 84 ? -3.344 -2.542 5.895 1.00 88.81 84 ILE A N 1
ATOM 616 C CA . ILE A 1 84 ? -2.980 -2.024 4.578 1.00 88.81 84 ILE A CA 1
ATOM 617 C C . ILE A 1 84 ? -1.829 -2.872 4.064 1.00 88.81 84 ILE A C 1
ATOM 619 O O . ILE A 1 84 ? -0.818 -3.023 4.745 1.00 88.81 84 ILE A O 1
ATOM 623 N N . GLU A 1 85 ? -1.986 -3.417 2.870 1.00 91.44 85 GLU A N 1
ATOM 624 C CA . GLU A 1 85 ? -0.938 -4.119 2.145 1.00 91.44 85 GLU A CA 1
ATOM 625 C C . GLU A 1 85 ? -0.516 -3.272 0.945 1.00 91.44 85 GLU A C 1
ATOM 627 O O . GLU A 1 85 ? -1.360 -2.799 0.189 1.00 91.44 85 GLU A O 1
ATOM 632 N N . GLY A 1 86 ? 0.780 -3.059 0.753 1.00 90.81 86 GLY A N 1
ATOM 633 C CA . GLY A 1 86 ? 1.291 -2.217 -0.321 1.00 90.81 86 GLY A CA 1
ATOM 634 C C . GLY A 1 86 ? 2.260 -2.938 -1.240 1.00 90.81 86 GLY A C 1
ATOM 635 O O . GLY A 1 86 ? 3.131 -3.665 -0.775 1.00 90.81 86 GLY A O 1
ATOM 636 N N . TYR A 1 87 ? 2.126 -2.683 -2.541 1.00 92.06 87 TYR A N 1
ATOM 637 C CA . TYR A 1 87 ? 3.070 -3.047 -3.598 1.00 92.06 87 TYR A CA 1
ATOM 638 C C . TYR A 1 87 ? 3.531 -1.770 -4.297 1.00 92.06 87 TYR A C 1
ATOM 640 O O . TYR A 1 87 ? 2.978 -1.373 -5.325 1.00 92.06 87 TYR A O 1
ATOM 648 N N . THR A 1 88 ? 4.490 -1.065 -3.709 1.00 90.06 88 THR A N 1
ATOM 649 C CA . THR A 1 88 ? 4.726 0.342 -4.055 1.00 90.06 88 THR A CA 1
ATOM 650 C C . THR A 1 88 ? 6.184 0.655 -4.352 1.00 90.06 88 THR A C 1
ATOM 652 O O . THR A 1 88 ? 7.089 -0.092 -3.983 1.00 90.06 88 THR A O 1
ATOM 655 N N . SER A 1 89 ? 6.431 1.786 -5.009 1.00 89.00 89 SER A N 1
ATOM 656 C CA . SER A 1 89 ? 7.763 2.391 -5.045 1.00 89.00 89 SER A CA 1
ATOM 657 C C . SER A 1 89 ? 8.227 2.777 -3.630 1.00 89.00 89 SER A C 1
ATOM 659 O O . SER A 1 89 ? 7.423 2.837 -2.693 1.00 89.00 89 SER A O 1
ATOM 661 N N . TRP A 1 90 ? 9.523 3.059 -3.468 1.00 86.81 90 TRP A N 1
ATOM 662 C CA . TRP A 1 90 ? 10.076 3.495 -2.181 1.00 86.81 90 TRP A CA 1
ATOM 663 C C . TRP A 1 90 ? 9.483 4.826 -1.693 1.00 86.81 90 TRP A C 1
ATOM 665 O O . TRP A 1 90 ? 9.157 4.956 -0.515 1.00 86.81 90 TRP A O 1
ATOM 675 N N . SER A 1 91 ? 9.297 5.798 -2.593 1.00 85.44 91 SER A N 1
ATOM 676 C CA . SER A 1 91 ? 8.718 7.103 -2.250 1.00 85.44 91 SER A CA 1
ATOM 677 C C . SER A 1 91 ? 7.273 6.970 -1.776 1.00 85.44 91 SER A C 1
ATOM 679 O O . SER A 1 91 ? 6.905 7.539 -0.752 1.00 85.44 91 SER A O 1
ATOM 681 N N . ASP A 1 92 ? 6.474 6.164 -2.475 1.00 86.88 92 ASP A N 1
ATOM 682 C CA . ASP A 1 92 ? 5.076 5.921 -2.108 1.00 86.88 92 ASP A CA 1
ATOM 683 C C . ASP A 1 92 ? 4.976 5.181 -0.773 1.00 86.88 92 ASP A C 1
ATOM 685 O O . ASP A 1 92 ? 4.122 5.499 0.053 1.00 86.88 92 ASP A O 1
ATOM 689 N N . TYR A 1 93 ? 5.875 4.215 -0.547 1.00 88.19 93 TYR A N 1
ATOM 690 C CA . TYR A 1 93 ? 5.963 3.484 0.712 1.00 88.19 93 TYR A CA 1
ATOM 691 C C . TYR A 1 93 ? 6.197 4.437 1.887 1.00 88.19 93 TYR A C 1
ATOM 693 O O . TYR A 1 93 ? 5.431 4.404 2.848 1.00 88.19 93 TYR A O 1
ATOM 701 N N . LEU A 1 94 ? 7.205 5.314 1.805 1.00 88.19 94 LEU A N 1
ATOM 702 C CA . LEU A 1 94 ? 7.511 6.257 2.885 1.00 88.19 94 LEU A CA 1
ATOM 703 C C . LEU A 1 94 ? 6.330 7.179 3.209 1.00 88.19 94 LEU A C 1
ATOM 705 O O . LEU A 1 94 ? 6.020 7.392 4.382 1.00 88.19 94 LEU A O 1
ATOM 709 N N . LEU A 1 95 ? 5.645 7.688 2.182 1.00 87.44 95 LEU A N 1
ATOM 710 C CA . LEU A 1 95 ? 4.489 8.570 2.358 1.00 87.44 95 LEU A CA 1
ATOM 711 C C . LEU A 1 95 ? 3.307 7.842 3.009 1.00 87.44 95 LEU A C 1
ATOM 713 O O . LEU A 1 95 ? 2.735 8.322 3.990 1.00 87.44 95 LEU A O 1
ATOM 717 N N . LEU A 1 96 ? 2.943 6.671 2.485 1.00 87.06 96 LEU A N 1
ATOM 718 C CA . LEU A 1 96 ? 1.804 5.899 2.982 1.00 87.06 96 LEU A CA 1
ATOM 719 C C . LEU A 1 96 ? 2.057 5.321 4.369 1.00 87.06 96 LEU A C 1
ATOM 721 O O . LEU A 1 96 ? 1.128 5.242 5.171 1.00 87.06 96 LEU A O 1
ATOM 725 N N . ARG A 1 97 ? 3.304 4.956 4.671 1.00 89.31 97 ARG A N 1
ATOM 726 C CA . ARG A 1 97 ? 3.702 4.525 6.007 1.00 89.31 97 ARG A CA 1
ATOM 727 C C . ARG A 1 97 ? 3.459 5.626 7.032 1.00 89.31 97 ARG A C 1
ATOM 729 O O . ARG A 1 97 ? 2.828 5.340 8.042 1.00 89.31 97 ARG A O 1
ATOM 736 N N . GLY A 1 98 ? 3.894 6.859 6.765 1.00 88.38 98 GLY A N 1
ATOM 737 C CA . GLY A 1 98 ? 3.656 7.985 7.674 1.00 88.38 98 GLY A CA 1
ATOM 738 C C . 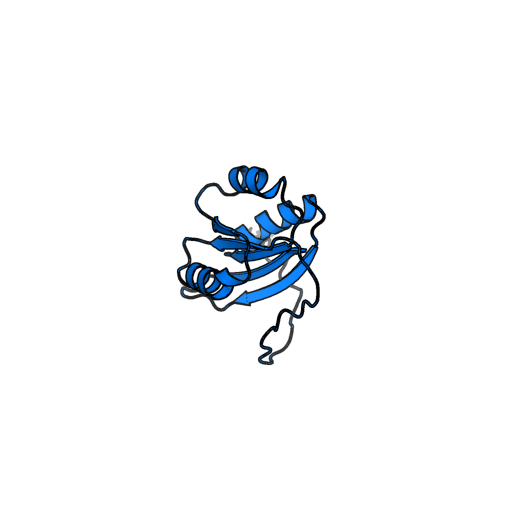GLY A 1 98 ? 2.165 8.192 7.952 1.00 88.38 98 GLY A C 1
ATOM 739 O O . GLY A 1 98 ? 1.750 8.253 9.106 1.00 88.38 98 GLY A O 1
ATOM 740 N N . LEU A 1 99 ? 1.337 8.178 6.903 1.00 87.00 99 LEU A N 1
ATOM 741 C CA . LEU A 1 99 ? -0.121 8.297 7.039 1.00 87.00 99 LEU A CA 1
ATOM 742 C C . LEU A 1 99 ? -0.748 7.137 7.829 1.00 87.00 99 LEU A C 1
ATOM 744 O O . LEU A 1 99 ? -1.645 7.349 8.642 1.00 87.00 99 LEU A O 1
ATOM 748 N N . ALA A 1 100 ? -0.291 5.906 7.600 1.00 87.31 100 ALA A N 1
ATOM 749 C CA . ALA A 1 100 ? -0.774 4.733 8.320 1.00 87.31 100 ALA A CA 1
ATOM 750 C C . ALA A 1 100 ? -0.348 4.756 9.802 1.00 87.31 100 ALA A C 1
ATOM 752 O O . ALA A 1 100 ? -1.138 4.400 10.678 1.00 87.31 100 ALA A O 1
ATOM 753 N N . GLU A 1 101 ? 0.868 5.218 10.102 1.00 90.06 101 GLU A N 1
ATOM 754 C CA . GLU A 1 101 ? 1.358 5.396 11.474 1.00 90.06 101 GLU A CA 1
ATOM 755 C C . GLU A 1 101 ? 0.582 6.489 12.226 1.00 90.06 101 GLU A C 1
ATOM 757 O O . GLU A 1 101 ? 0.219 6.271 13.385 1.00 90.06 101 GLU A O 1
ATOM 762 N N . GLU A 1 102 ? 0.230 7.605 11.573 1.00 87.12 102 GLU A N 1
ATOM 763 C CA . GLU A 1 102 ? -0.666 8.640 12.129 1.00 87.12 102 GLU A CA 1
ATOM 764 C C . GLU A 1 102 ? -2.045 8.073 12.521 1.00 87.12 102 GLU A C 1
ATOM 766 O O . GLU A 1 102 ? -2.705 8.574 13.432 1.00 87.12 102 GLU A O 1
ATOM 771 N N . GLN A 1 103 ? -2.480 6.993 11.869 1.00 82.50 103 GLN A N 1
ATOM 772 C CA . GLN A 1 103 ? -3.741 6.301 12.154 1.00 82.50 103 GLN A CA 1
ATOM 773 C C . GLN A 1 103 ? -3.616 5.216 13.229 1.00 82.50 103 GLN A C 1
ATOM 775 O O . GLN A 1 103 ? -4.619 4.580 13.570 1.00 82.50 103 GLN A O 1
ATOM 780 N N . GLY A 1 104 ? -2.412 5.019 13.772 1.00 87.75 104 GLY A N 1
ATOM 781 C CA . GLY A 1 104 ? -2.098 4.023 14.792 1.00 87.75 104 GLY A CA 1
ATOM 782 C C . GLY A 1 104 ? -1.715 2.647 14.243 1.00 87.75 104 GLY A C 1
ATOM 783 O O . GLY A 1 104 ? -1.471 1.737 15.037 1.00 87.75 104 GLY A O 1
ATOM 784 N N . LEU A 1 105 ? -1.636 2.474 12.918 1.00 88.38 105 LEU A N 1
ATOM 785 C CA . LEU A 1 105 ? -1.158 1.228 12.318 1.00 88.38 105 LEU A CA 1
ATOM 786 C C . LEU A 1 105 ? 0.361 1.119 12.480 1.00 88.38 105 LEU A C 1
ATOM 788 O O . LEU A 1 105 ? 1.078 2.119 12.521 1.00 88.38 105 LEU A O 1
ATOM 792 N N . ARG A 1 106 ? 0.877 -0.107 12.560 1.00 91.31 106 ARG A N 1
ATOM 793 C CA . ARG A 1 106 ? 2.318 -0.361 12.690 1.00 91.31 106 ARG A CA 1
ATOM 794 C C . ARG A 1 106 ? 2.811 -1.258 11.574 1.00 91.31 106 ARG A C 1
ATOM 796 O O . ARG A 1 106 ? 2.063 -2.105 11.093 1.00 91.31 106 ARG A O 1
ATOM 803 N N . LEU A 1 107 ? 4.077 -1.096 11.202 1.00 91.25 107 LEU A N 1
ATOM 804 C CA . LEU A 1 107 ? 4.730 -1.961 10.228 1.00 91.25 107 LEU A CA 1
ATOM 805 C C . LEU A 1 107 ? 4.824 -3.388 10.773 1.00 91.25 107 LEU A C 1
ATOM 807 O O . LEU A 1 107 ? 5.236 -3.612 11.912 1.00 91.25 107 LEU A O 1
ATOM 811 N N . ARG A 1 108 ? 4.409 -4.355 9.958 1.00 92.56 108 ARG A N 1
ATOM 812 C CA . ARG A 1 108 ? 4.372 -5.784 10.309 1.00 92.56 108 ARG A CA 1
ATOM 813 C C . ARG A 1 108 ? 5.260 -6.621 9.417 1.00 92.56 108 ARG A C 1
ATOM 815 O O . ARG A 1 108 ? 5.844 -7.590 9.886 1.00 92.56 108 ARG A O 1
ATOM 822 N N . ALA A 1 109 ? 5.338 -6.245 8.151 1.00 87.69 109 ALA A N 1
ATOM 823 C CA . ALA A 1 109 ? 6.209 -6.863 7.177 1.00 87.69 109 ALA A CA 1
ATOM 824 C C . ALA A 1 109 ? 6.688 -5.792 6.202 1.00 87.69 109 ALA A C 1
ATOM 826 O O . ALA A 1 109 ? 5.920 -4.904 5.832 1.00 87.69 109 ALA A O 1
ATOM 827 N N . GLU A 1 110 ? 7.943 -5.904 5.791 1.00 90.94 110 GLU A N 1
ATOM 828 C CA . GLU A 1 110 ? 8.546 -5.129 4.715 1.00 90.94 110 GLU A CA 1
ATOM 829 C C . GLU A 1 110 ? 9.490 -6.057 3.956 1.00 90.94 110 GLU A C 1
ATOM 831 O O . GLU A 1 110 ? 10.250 -6.824 4.550 1.00 90.94 110 GLU A O 1
ATOM 836 N N . THR A 1 111 ? 9.420 -6.041 2.634 1.00 89.00 111 THR A N 1
ATOM 837 C CA . THR A 1 111 ? 10.292 -6.827 1.770 1.00 89.00 111 THR A CA 1
ATOM 838 C C . THR A 1 111 ? 10.528 -6.066 0.480 1.00 89.00 111 THR A C 1
ATOM 840 O O . THR A 1 111 ? 9.594 -5.720 -0.245 1.00 89.00 111 THR A O 1
ATOM 843 N N . GLN A 1 112 ? 11.796 -5.827 0.163 1.00 88.62 112 GLN A N 1
ATOM 844 C CA . GLN A 1 112 ? 12.172 -5.294 -1.135 1.00 88.62 112 GLN A CA 1
ATOM 845 C C . GLN A 1 112 ? 12.023 -6.394 -2.190 1.00 88.62 112 GLN A C 1
ATOM 847 O O . GLN A 1 112 ? 12.619 -7.467 -2.103 1.00 88.62 112 GLN A O 1
ATOM 852 N N . LEU A 1 113 ? 11.214 -6.119 -3.202 1.00 83.81 113 LEU A N 1
ATOM 853 C CA . LEU A 1 113 ? 11.014 -6.980 -4.350 1.00 83.81 113 LEU A CA 1
ATOM 854 C C . LEU A 1 113 ? 11.941 -6.549 -5.494 1.00 83.81 113 LEU A C 1
ATOM 856 O O . LEU A 1 113 ? 12.102 -5.350 -5.751 1.00 83.81 113 LEU A O 1
ATOM 860 N N . PRO A 1 114 ? 12.514 -7.508 -6.241 1.00 77.00 114 PRO A N 1
ATOM 861 C CA . PRO A 1 114 ? 13.321 -7.179 -7.403 1.00 77.00 114 PRO A CA 1
ATOM 862 C C . PRO A 1 114 ? 12.471 -6.425 -8.433 1.00 77.00 114 PRO A C 1
ATOM 864 O O . PRO A 1 114 ? 11.408 -6.880 -8.863 1.00 77.00 114 PRO A O 1
ATOM 867 N N . GLY A 1 115 ? 12.931 -5.242 -8.821 1.00 64.44 115 GLY A N 1
ATOM 868 C CA . GLY A 1 115 ? 12.243 -4.388 -9.779 1.00 64.44 115 GLY A CA 1
ATOM 869 C C . GLY A 1 115 ? 12.452 -4.815 -11.225 1.00 64.44 115 GLY A C 1
ATOM 870 O O . GLY A 1 115 ? 13.566 -5.139 -11.625 1.00 64.44 115 GLY A O 1
ATOM 871 N N . ALA A 1 116 ? 11.403 -4.747 -12.043 1.00 56.19 116 ALA A N 1
ATOM 872 C CA . ALA A 1 116 ? 11.521 -4.859 -13.495 1.00 56.19 116 ALA A CA 1
ATOM 873 C C . ALA A 1 116 ? 11.760 -3.456 -14.078 1.00 56.19 116 ALA A C 1
ATOM 875 O O . ALA A 1 116 ? 10.786 -2.819 -14.464 1.00 56.19 116 ALA A O 1
ATOM 876 N N . SER A 1 117 ? 13.006 -2.951 -14.009 1.00 57.00 117 SER A N 1
ATOM 877 C CA . SER A 1 117 ? 13.543 -1.699 -14.631 1.00 57.00 117 SER A CA 1
ATOM 878 C C . SER A 1 117 ? 14.639 -0.989 -13.801 1.00 57.00 117 SER A C 1
ATOM 880 O O . SER A 1 117 ? 14.910 0.189 -14.011 1.00 57.00 117 SER A O 1
ATOM 882 N N . GLY A 1 118 ? 15.263 -1.656 -12.820 1.00 64.31 118 GLY A N 1
ATOM 883 C CA . GLY A 1 118 ? 16.274 -1.030 -11.945 1.00 64.31 118 GLY A CA 1
ATOM 884 C C . GLY A 1 118 ? 15.699 -0.144 -10.829 1.00 64.31 118 GLY A C 1
ATOM 885 O O . GLY A 1 118 ? 16.440 0.330 -9.974 1.00 64.31 118 GLY A O 1
ATOM 886 N N . LYS A 1 119 ? 14.375 0.039 -10.788 1.00 71.88 119 LYS A N 1
ATOM 887 C CA . LYS A 1 119 ? 13.655 0.692 -9.689 1.00 71.88 119 LYS A CA 1
ATOM 888 C C . LYS A 1 119 ? 13.186 -0.341 -8.668 1.00 71.88 119 LYS A C 1
ATOM 890 O O . LYS A 1 119 ? 12.496 -1.285 -9.038 1.00 71.88 119 LYS A O 1
ATOM 895 N N . SER A 1 120 ? 13.510 -0.152 -7.395 1.00 80.12 120 SER A N 1
ATOM 896 C CA . SER A 1 120 ? 13.087 -1.052 -6.317 1.00 80.12 120 SER A CA 1
ATOM 897 C C . SER A 1 120 ? 11.581 -0.970 -6.062 1.00 80.12 120 SER A C 1
ATOM 899 O O . SER A 1 120 ? 11.039 0.119 -5.870 1.00 80.12 120 SER A O 1
ATOM 901 N N . LEU A 1 121 ? 10.924 -2.130 -6.039 1.00 87.62 121 LEU A N 1
ATOM 902 C CA . LEU A 1 121 ? 9.535 -2.282 -5.613 1.00 87.62 121 LEU A CA 1
ATOM 903 C C . LEU A 1 121 ? 9.532 -2.789 -4.169 1.00 87.62 121 LEU A C 1
ATOM 905 O O . LEU A 1 121 ? 10.388 -3.586 -3.802 1.00 87.62 121 LEU A O 1
ATOM 909 N N . PHE A 1 122 ? 8.578 -2.362 -3.357 1.00 90.06 122 PHE A N 1
ATOM 910 C CA . PHE A 1 122 ? 8.450 -2.778 -1.967 1.00 90.06 122 PHE A CA 1
ATOM 911 C C . PHE A 1 122 ? 7.109 -3.461 -1.758 1.00 90.06 122 PHE A C 1
ATOM 913 O O . PHE A 1 122 ? 6.073 -2.966 -2.202 1.00 90.06 122 PHE A O 1
ATOM 920 N N . HIS A 1 123 ? 7.144 -4.596 -1.072 1.00 91.69 123 HIS A N 1
ATOM 921 C CA . HIS A 1 123 ? 5.981 -5.207 -0.451 1.00 91.69 123 HIS A CA 1
ATOM 922 C C . HIS A 1 123 ? 5.992 -4.872 1.032 1.00 91.69 123 HIS A C 1
ATOM 924 O O . HIS A 1 123 ? 7.018 -5.033 1.691 1.00 91.69 123 HIS A O 1
ATOM 930 N N . TRP A 1 124 ? 4.879 -4.389 1.563 1.00 91.94 124 TRP A N 1
ATOM 931 C CA . TRP A 1 124 ? 4.785 -4.033 2.973 1.00 91.94 124 TRP A CA 1
ATOM 932 C C . TRP A 1 124 ? 3.376 -4.231 3.515 1.00 91.94 124 TRP A C 1
ATOM 934 O O . TRP A 1 124 ? 2.398 -4.226 2.768 1.00 91.94 124 TRP A O 1
ATOM 944 N N . VAL A 1 125 ? 3.276 -4.407 4.831 1.00 91.19 125 VAL A N 1
ATOM 945 C CA . VAL A 1 125 ? 2.005 -4.579 5.540 1.00 91.19 125 VAL A CA 1
ATOM 946 C C . VAL A 1 125 ? 1.988 -3.712 6.794 1.00 91.19 125 VAL A C 1
ATOM 948 O O . VAL A 1 125 ? 2.858 -3.852 7.656 1.00 91.19 125 VAL A O 1
ATOM 951 N N . MET A 1 126 ? 0.963 -2.870 6.921 1.00 90.81 126 MET A N 1
ATOM 952 C CA . MET A 1 126 ? 0.650 -2.07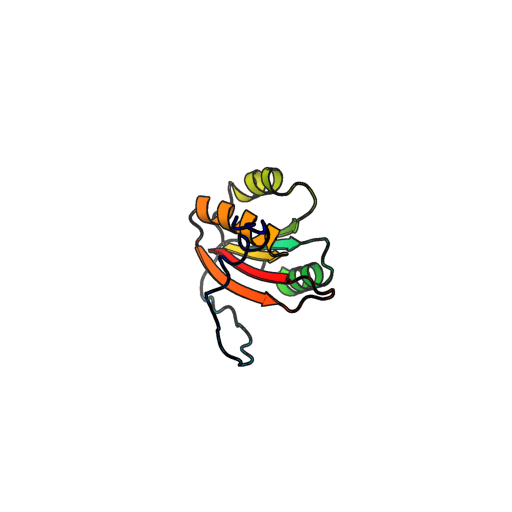0 8.109 1.00 90.81 126 MET A CA 1
ATOM 953 C C . MET A 1 126 ? -0.603 -2.631 8.795 1.00 90.81 126 MET A C 1
ATOM 955 O O . MET A 1 126 ? -1.600 -2.871 8.115 1.00 90.81 126 MET A O 1
ATOM 959 N N . ALA A 1 127 ? -0.575 -2.862 10.114 1.00 87.75 127 ALA A N 1
ATOM 960 C CA . ALA A 1 127 ? -1.742 -3.314 10.894 1.00 87.75 127 ALA A CA 1
ATOM 961 C C . ALA A 1 127 ? -1.627 -3.077 12.405 1.00 87.75 127 ALA A C 1
ATOM 963 O O . ALA A 1 127 ? -0.486 -3.090 12.933 1.00 87.75 127 ALA A O 1
#